Protein AF-A0A1L5BKT0-F1 (afdb_monomer_lite)

pLDDT: mean 72.19, std 13.29, range [43.94, 96.38]

Organism: Sphingobium indicum (strain DSM 16412 / CCM 7286 / MTCC 6364 / B90A) (NCBI:txid861109)

Foldseek 3Di:
DVVVVVVVCCVVVVVVVVVVVVVPDDPPPPPPPPPPPDPDDDDDDDPDDDDDDDDDDDDPDDPPPPDPDPCPPDPPDDVPPPDDDDDDDPDDDDDDDDDDDDDDD

Secondary structure (DSSP, 8-state):
-HHHHHHHHHHHHHHHHHHHHHHHSPP----------PPPPPP--PPPPPPPPPPPPPPTT---TTSPPTTTTS-SS-TTTTPPPPPP---PPP-----------

Radius of gyration: 37.85 Å; chains: 1; bounding box: 76×43×91 Å

Structure (mmCIF, N/CA/C/O backbone):
data_AF-A0A1L5BKT0-F1
#
_entry.id   AF-A0A1L5BKT0-F1
#
loop_
_atom_site.group_PDB
_atom_site.id
_atom_sit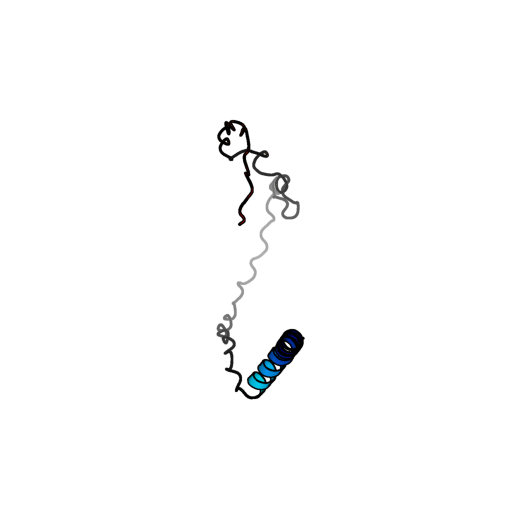e.type_symbol
_atom_site.label_atom_id
_atom_site.label_alt_id
_atom_site.label_comp_id
_atom_site.label_asym_id
_atom_site.label_entity_id
_atom_site.label_seq_id
_atom_site.pdbx_PDB_ins_code
_atom_site.Cartn_x
_atom_site.Cartn_y
_atom_site.Cartn_z
_atom_site.occupancy
_atom_site.B_iso_or_equiv
_atom_site.auth_seq_id
_atom_site.auth_comp_id
_atom_site.auth_asym_id
_atom_site.auth_atom_id
_atom_site.pdbx_PDB_model_num
ATOM 1 N N . MET A 1 1 ? 27.710 -4.268 -25.164 1.00 63.97 1 MET A N 1
ATOM 2 C CA . MET A 1 1 ? 26.720 -5.039 -24.367 1.00 63.97 1 MET A CA 1
ATOM 3 C C . MET A 1 1 ? 27.036 -5.106 -22.867 1.00 63.97 1 MET A C 1
ATOM 5 O O . MET A 1 1 ? 26.149 -5.462 -22.102 1.00 63.97 1 MET A O 1
ATOM 9 N N . ILE A 1 2 ? 28.246 -4.730 -22.425 1.00 74.00 2 ILE A N 1
ATOM 10 C CA . ILE A 1 2 ? 28.692 -4.874 -21.028 1.00 74.00 2 ILE A CA 1
ATOM 11 C C . ILE A 1 2 ? 27.825 -4.112 -20.009 1.00 74.00 2 ILE A C 1
ATOM 13 O O . ILE A 1 2 ? 27.536 -4.642 -18.945 1.00 74.00 2 ILE A O 1
ATOM 17 N N . TYR A 1 3 ? 27.306 -2.931 -20.366 1.00 78.94 3 TYR A N 1
ATOM 18 C CA . TYR A 1 3 ? 26.448 -2.129 -19.483 1.00 78.94 3 TYR A CA 1
ATOM 19 C C . TYR A 1 3 ? 25.116 -2.814 -19.147 1.00 78.94 3 TYR A C 1
ATOM 21 O O . TYR A 1 3 ? 24.628 -2.693 -18.029 1.00 78.94 3 TYR A O 1
ATOM 29 N N . LYS A 1 4 ? 24.551 -3.589 -20.085 1.00 81.44 4 LYS A N 1
ATOM 30 C CA . LYS A 1 4 ? 23.319 -4.362 -19.849 1.00 81.44 4 LYS A CA 1
ATOM 31 C C . LYS A 1 4 ? 23.575 -5.549 -18.920 1.00 81.44 4 LYS A C 1
ATOM 33 O O . LYS A 1 4 ? 22.756 -5.823 -18.053 1.00 81.44 4 LYS A O 1
ATOM 38 N N . ALA A 1 5 ? 24.714 -6.223 -19.087 1.00 88.69 5 ALA A N 1
ATOM 39 C CA . ALA A 1 5 ? 25.118 -7.318 -18.209 1.00 88.69 5 ALA A CA 1
ATOM 40 C C . ALA A 1 5 ? 25.414 -6.810 -16.792 1.00 88.69 5 ALA A C 1
ATOM 42 O O . ALA A 1 5 ? 24.928 -7.387 -15.827 1.00 88.69 5 ALA A O 1
ATOM 43 N N . PHE A 1 6 ? 26.127 -5.689 -16.671 1.00 90.12 6 PHE A N 1
ATOM 44 C CA . PHE A 1 6 ? 26.378 -5.036 -15.390 1.00 90.12 6 PHE A CA 1
ATOM 45 C C . PHE A 1 6 ? 25.070 -4.660 -14.686 1.00 90.12 6 PHE A C 1
ATOM 47 O O . PHE A 1 6 ? 24.867 -5.052 -13.543 1.00 90.12 6 PHE A O 1
ATOM 54 N N . ALA A 1 7 ? 24.144 -4.000 -15.391 1.00 93.56 7 ALA A N 1
ATOM 55 C CA . ALA A 1 7 ? 22.845 -3.639 -14.832 1.00 93.56 7 ALA A CA 1
ATOM 56 C C . ALA A 1 7 ? 22.057 -4.868 -14.353 1.00 93.56 7 ALA A C 1
ATOM 58 O O . ALA A 1 7 ? 21.530 -4.855 -13.244 1.00 93.56 7 ALA A O 1
ATOM 59 N N . ALA A 1 8 ? 22.018 -5.944 -15.146 1.00 94.25 8 ALA A N 1
ATOM 60 C CA . ALA A 1 8 ? 21.340 -7.181 -14.764 1.00 94.25 8 ALA A CA 1
ATOM 61 C C . ALA A 1 8 ? 21.977 -7.829 -13.524 1.00 94.25 8 ALA A C 1
ATOM 63 O O . ALA A 1 8 ? 21.267 -8.234 -12.605 1.00 94.25 8 ALA A O 1
ATOM 64 N N . VAL A 1 9 ? 23.311 -7.878 -13.464 1.00 95.56 9 VAL A N 1
ATOM 65 C CA . VAL A 1 9 ? 24.040 -8.421 -12.312 1.00 95.56 9 VAL A CA 1
ATOM 66 C C . VAL A 1 9 ? 23.785 -7.580 -11.067 1.00 95.56 9 VAL A C 1
ATOM 68 O O . VAL A 1 9 ? 23.493 -8.148 -10.021 1.00 95.56 9 VAL A O 1
ATOM 71 N N . THR A 1 10 ? 23.824 -6.250 -11.157 1.00 94.50 10 THR A N 1
ATOM 72 C CA . THR A 1 10 ? 23.533 -5.372 -10.016 1.00 94.50 10 THR A CA 1
ATOM 73 C C . THR A 1 10 ? 22.094 -5.530 -9.538 1.00 94.50 10 THR A C 1
ATOM 75 O O . THR A 1 10 ? 21.876 -5.618 -8.333 1.00 94.50 10 THR A O 1
ATOM 78 N N . LEU A 1 11 ? 21.121 -5.626 -10.451 1.00 96.38 11 LEU A N 1
ATOM 79 C CA . LEU A 1 11 ? 19.712 -5.796 -10.087 1.00 96.38 11 LEU A CA 1
ATOM 80 C C . LEU A 1 11 ? 19.488 -7.101 -9.302 1.00 96.38 11 LEU A C 1
ATOM 82 O O . LEU A 1 11 ? 18.748 -7.119 -8.324 1.00 96.38 11 LEU A O 1
ATOM 86 N N . ILE A 1 12 ? 20.164 -8.182 -9.702 1.00 95.25 12 ILE A N 1
ATOM 87 C CA . ILE A 1 12 ? 20.048 -9.492 -9.046 1.00 95.25 12 ILE A CA 1
ATOM 88 C C . ILE A 1 12 ? 20.879 -9.550 -7.755 1.00 95.25 12 ILE A C 1
ATOM 90 O O . ILE A 1 12 ? 20.416 -10.069 -6.742 1.00 95.25 12 ILE A O 1
ATOM 94 N N . ALA A 1 13 ? 22.103 -9.021 -7.763 1.00 95.62 13 ALA A N 1
ATOM 95 C CA . ALA A 1 13 ? 23.023 -9.111 -6.632 1.00 95.62 13 ALA A CA 1
ATOM 96 C C . ALA A 1 13 ? 22.638 -8.174 -5.480 1.00 95.62 13 ALA A C 1
ATOM 98 O O . ALA A 1 13 ? 22.817 -8.540 -4.321 1.00 95.62 13 ALA A O 1
ATOM 99 N N . ALA A 1 14 ? 22.082 -6.992 -5.767 1.00 95.88 14 ALA A N 1
ATOM 100 C CA . ALA A 1 14 ? 21.702 -6.010 -4.751 1.00 95.88 14 ALA A CA 1
ATOM 101 C C . ALA A 1 14 ? 20.818 -6.584 -3.620 1.00 95.88 14 ALA A C 1
ATOM 103 O O . ALA A 1 14 ? 21.210 -6.444 -2.459 1.00 95.88 14 ALA A O 1
ATOM 104 N N . PRO A 1 15 ? 19.684 -7.272 -3.882 1.00 93.25 15 PRO A N 1
ATOM 105 C CA . PRO A 1 15 ? 18.869 -7.849 -2.810 1.00 93.25 15 PRO A CA 1
ATOM 106 C C . PRO A 1 15 ? 19.604 -8.942 -2.017 1.00 93.25 15 PRO A C 1
ATOM 108 O O . PRO A 1 15 ? 19.432 -9.030 -0.801 1.00 93.25 15 PRO A O 1
ATOM 111 N N . VAL A 1 16 ? 20.468 -9.734 -2.664 1.00 95.19 16 VAL A N 1
ATOM 112 C CA . VAL A 1 16 ? 21.270 -10.775 -1.994 1.00 95.19 16 VAL A CA 1
ATOM 113 C C . VAL A 1 16 ? 22.298 -10.154 -1.047 1.00 95.19 16 VAL A C 1
ATOM 115 O O . VAL A 1 16 ? 22.455 -10.622 0.082 1.00 95.19 16 VAL A O 1
ATOM 118 N N . ILE A 1 17 ? 22.958 -9.074 -1.480 1.00 93.88 17 ILE A N 1
ATOM 119 C CA . ILE A 1 17 ? 23.927 -8.318 -0.675 1.00 93.88 17 ILE A CA 1
ATOM 120 C C . ILE A 1 17 ? 23.230 -7.689 0.535 1.00 93.88 17 ILE A C 1
ATOM 122 O O . ILE A 1 17 ? 23.715 -7.808 1.656 1.00 93.88 17 ILE A O 1
ATOM 126 N N . VAL A 1 18 ? 22.062 -7.068 0.341 1.00 92.12 18 VAL A N 1
ATOM 127 C CA . VAL A 1 18 ? 21.282 -6.487 1.447 1.00 92.12 18 VAL A CA 1
ATOM 128 C C . VAL A 1 18 ? 20.914 -7.554 2.478 1.00 92.12 18 VAL A C 1
ATOM 130 O O . VAL A 1 18 ? 21.081 -7.329 3.677 1.00 92.12 18 VAL A O 1
ATOM 133 N N . LEU A 1 19 ? 20.463 -8.728 2.029 1.00 90.94 19 LEU A N 1
ATOM 134 C CA . LEU A 1 19 ? 20.070 -9.813 2.926 1.00 90.94 19 LEU A CA 1
ATOM 135 C C . LEU A 1 19 ? 21.261 -10.377 3.712 1.00 90.94 19 LEU A C 1
ATOM 137 O O . LEU A 1 19 ? 21.144 -10.626 4.911 1.00 90.94 19 LEU A O 1
ATOM 141 N N . THR A 1 20 ? 22.421 -10.530 3.069 1.00 91.25 20 THR A N 1
ATOM 142 C CA . THR A 1 20 ? 23.646 -10.967 3.757 1.00 91.25 20 THR A CA 1
ATOM 143 C C . THR A 1 20 ? 24.128 -9.922 4.758 1.00 91.25 20 THR A C 1
ATOM 145 O O . THR A 1 20 ? 24.404 -10.278 5.900 1.00 91.25 20 THR A O 1
ATOM 148 N N . VAL A 1 21 ? 24.145 -8.633 4.407 1.00 90.12 21 VAL A N 1
ATOM 149 C CA . VAL A 1 21 ? 24.521 -7.563 5.350 1.00 90.12 21 VAL A CA 1
ATOM 150 C C . VAL A 1 21 ? 23.578 -7.530 6.556 1.00 90.12 21 VAL A C 1
ATOM 152 O O . VAL A 1 21 ? 24.052 -7.470 7.687 1.00 90.12 21 VAL A O 1
ATOM 155 N N . GLN A 1 22 ? 22.262 -7.653 6.352 1.00 85.44 22 GLN A N 1
ATOM 156 C CA . GLN A 1 22 ? 21.292 -7.748 7.453 1.00 85.44 22 GLN A CA 1
ATOM 157 C C . GLN A 1 22 ? 21.424 -9.033 8.282 1.00 85.44 22 GLN A C 1
ATOM 159 O O . GLN A 1 22 ? 20.967 -9.065 9.422 1.00 85.44 22 GLN A O 1
ATOM 164 N N . SER A 1 23 ? 22.020 -10.091 7.727 1.00 82.00 23 SER A N 1
ATOM 165 C CA . SER A 1 23 ? 22.296 -11.329 8.461 1.00 82.00 23 SER A CA 1
ATOM 166 C C . SER A 1 23 ? 23.487 -11.192 9.408 1.00 82.00 23 SER A C 1
ATOM 168 O O . SER A 1 23 ? 23.519 -11.873 10.430 1.00 82.00 23 SER A O 1
ATOM 170 N N . PHE A 1 24 ? 24.466 -10.351 9.069 1.00 80.31 24 PHE A N 1
ATOM 171 C CA . PHE A 1 24 ? 25.634 -10.092 9.918 1.00 80.31 24 PHE A CA 1
ATOM 172 C C . PHE A 1 24 ? 25.448 -8.876 10.825 1.00 80.31 24 PHE A C 1
ATOM 174 O O . PHE A 1 24 ? 26.079 -8.793 11.878 1.00 80.31 24 PHE A O 1
ATOM 181 N N . ALA A 1 25 ? 24.584 -7.936 10.444 1.00 78.56 25 ALA A N 1
ATOM 182 C CA . ALA A 1 25 ? 24.221 -6.821 11.297 1.00 78.56 25 ALA A CA 1
ATOM 183 C C . ALA A 1 25 ? 23.340 -7.321 12.455 1.00 78.56 25 ALA A C 1
ATOM 185 O O . ALA A 1 25 ? 22.323 -7.978 12.211 1.00 78.56 25 ALA A O 1
ATOM 186 N N . PRO A 1 26 ? 23.671 -6.989 13.717 1.00 71.44 26 PRO A N 1
ATOM 187 C CA . PRO A 1 26 ? 22.746 -7.169 14.822 1.00 71.44 26 PRO A CA 1
ATOM 188 C C . PRO A 1 26 ? 21.440 -6.465 14.468 1.00 71.44 26 PRO A C 1
ATOM 190 O O . PRO A 1 26 ? 21.425 -5.258 14.213 1.00 71.44 26 PRO A O 1
ATOM 193 N N . ARG A 1 27 ? 20.341 -7.221 14.405 1.00 73.50 27 ARG A N 1
ATOM 194 C CA . ARG A 1 27 ? 19.024 -6.617 14.225 1.00 73.50 27 ARG A CA 1
ATOM 195 C C . ARG A 1 27 ? 18.836 -5.638 15.374 1.00 73.50 27 ARG A C 1
ATOM 197 O O . ARG A 1 27 ? 18.867 -6.049 16.531 1.00 73.50 27 ARG A O 1
ATOM 204 N N . ALA A 1 28 ? 18.660 -4.356 15.061 1.00 69.94 28 ALA A N 1
ATOM 205 C CA . ALA A 1 28 ? 18.150 -3.420 16.045 1.00 69.94 28 ALA A CA 1
ATOM 206 C C . ALA A 1 28 ? 16.829 -4.017 16.531 1.00 69.94 28 ALA A C 1
ATOM 208 O O . ALA A 1 28 ? 15.913 -4.210 15.728 1.00 69.94 28 ALA A O 1
ATOM 209 N N . SER A 1 29 ? 16.776 -4.411 17.804 1.00 65.31 29 SER A N 1
ATOM 210 C CA . SER A 1 29 ? 15.551 -4.884 18.428 1.00 65.31 29 SER A CA 1
ATOM 211 C C . SER A 1 29 ? 14.525 -3.783 18.240 1.00 65.31 29 SER A C 1
ATOM 213 O O . SER A 1 29 ? 14.584 -2.750 18.904 1.00 65.31 29 SER A O 1
ATOM 215 N N . HIS A 1 30 ? 13.614 -3.973 17.290 1.00 63.69 30 HIS A N 1
ATOM 216 C CA . HIS A 1 30 ? 12.419 -3.163 17.233 1.00 63.69 30 HIS A CA 1
ATOM 217 C C . HIS A 1 30 ? 11.683 -3.526 18.515 1.00 63.69 30 HIS A C 1
ATOM 219 O O . HIS A 1 30 ? 11.152 -4.631 18.633 1.00 63.69 30 HIS A O 1
ATOM 225 N N . ALA A 1 31 ? 11.782 -2.662 19.525 1.00 64.12 31 ALA A N 1
ATOM 226 C CA . ALA A 1 31 ? 11.019 -2.830 20.740 1.00 64.12 31 ALA A CA 1
ATOM 227 C C . ALA A 1 31 ? 9.557 -2.841 20.301 1.00 64.12 31 ALA A C 1
ATOM 229 O O . ALA A 1 31 ? 9.018 -1.817 19.886 1.00 64.12 31 ALA A O 1
ATOM 230 N N . VAL A 1 32 ? 8.938 -4.021 20.322 1.00 64.94 32 VAL A N 1
ATOM 231 C CA . VAL A 1 32 ? 7.485 -4.109 20.323 1.00 64.94 32 VAL A CA 1
ATOM 232 C C . VAL A 1 32 ? 7.070 -3.253 21.515 1.00 64.94 32 VAL A C 1
ATOM 234 O O . VAL A 1 32 ? 7.564 -3.523 22.616 1.00 64.94 32 VAL A O 1
ATOM 237 N N . PRO A 1 33 ? 6.271 -2.186 21.331 1.00 63.88 33 PRO A N 1
ATOM 238 C CA . PRO A 1 33 ? 5.782 -1.436 22.469 1.00 63.88 33 PRO A CA 1
ATOM 239 C C . PRO A 1 33 ? 5.068 -2.444 23.360 1.00 63.88 33 PRO A C 1
ATOM 241 O O . PRO A 1 33 ? 4.076 -3.050 22.956 1.00 63.88 33 PRO A O 1
ATOM 244 N N . THR A 1 34 ? 5.636 -2.689 24.541 1.00 63.75 34 THR A N 1
ATOM 245 C CA . THR A 1 34 ? 4.968 -3.502 25.545 1.00 63.75 34 THR A CA 1
ATOM 246 C C . THR A 1 34 ? 3.693 -2.734 25.857 1.00 63.75 34 THR A C 1
ATOM 248 O O . THR A 1 34 ? 3.739 -1.601 26.343 1.00 63.75 34 THR A O 1
ATOM 251 N N . ALA A 1 35 ? 2.546 -3.275 25.453 1.00 68.81 35 ALA A N 1
ATOM 252 C CA . ALA A 1 35 ? 1.285 -2.725 25.899 1.00 68.81 35 ALA A CA 1
ATOM 253 C C . ALA A 1 35 ? 1.319 -2.840 27.423 1.00 68.81 35 ALA A C 1
ATOM 255 O O . ALA A 1 35 ? 1.487 -3.938 27.957 1.00 68.81 35 ALA A O 1
ATOM 256 N N . ALA A 1 36 ? 1.253 -1.705 28.119 1.00 70.94 36 ALA A N 1
ATOM 257 C CA . ALA A 1 36 ? 1.115 -1.712 29.562 1.00 70.94 36 ALA A CA 1
ATOM 258 C C . ALA A 1 36 ? -0.089 -2.599 29.896 1.00 70.94 36 ALA A C 1
ATOM 260 O O . ALA A 1 36 ? -1.197 -2.349 29.419 1.00 70.94 36 ALA A O 1
ATOM 261 N N . VAL A 1 37 ? 0.142 -3.670 30.658 1.00 70.69 37 VAL A N 1
ATOM 262 C CA . VAL A 1 37 ? -0.944 -4.509 31.158 1.00 70.69 37 VAL A CA 1
ATOM 263 C C . VAL A 1 37 ? -1.782 -3.614 32.061 1.00 70.69 37 VAL A C 1
ATOM 265 O O . VAL A 1 37 ? -1.320 -3.181 33.116 1.00 70.69 37 VAL A O 1
ATOM 268 N N . ALA A 1 38 ? -2.988 -3.278 31.605 1.00 72.94 38 ALA A N 1
ATOM 269 C CA . ALA A 1 38 ? -3.943 -2.557 32.424 1.00 72.94 38 ALA A CA 1
ATOM 270 C C . ALA A 1 38 ? -4.222 -3.390 33.690 1.00 72.94 38 ALA A C 1
ATOM 272 O O . ALA A 1 38 ? -4.352 -4.615 33.587 1.00 72.94 38 ALA A O 1
ATOM 273 N N . PRO A 1 39 ? -4.285 -2.767 34.880 1.00 74.38 39 PRO A N 1
ATOM 274 C CA . PRO A 1 39 ? -4.615 -3.485 36.102 1.00 74.38 39 PRO A CA 1
ATOM 275 C C . PRO A 1 39 ? -5.953 -4.210 35.930 1.00 74.38 39 PRO A C 1
ATOM 277 O O . PRO A 1 39 ? -6.890 -3.671 35.337 1.00 74.38 39 PRO A O 1
ATOM 280 N N . ALA A 1 40 ? -6.018 -5.449 36.423 1.00 77.69 40 ALA A N 1
ATOM 281 C CA . ALA A 1 40 ? -7.226 -6.254 36.341 1.00 77.69 40 ALA A CA 1
ATOM 282 C C . ALA A 1 40 ? -8.402 -5.495 36.986 1.00 77.69 40 ALA A C 1
ATOM 284 O O . ALA A 1 40 ? -8.227 -4.911 38.062 1.00 77.69 40 ALA A O 1
ATOM 285 N N . PRO A 1 41 ? -9.587 -5.477 36.350 1.00 75.44 41 PRO A N 1
ATOM 286 C CA . PRO A 1 41 ? -10.753 -4.827 36.927 1.00 75.44 41 PRO A CA 1
ATOM 287 C C . PRO A 1 41 ? -11.093 -5.471 38.276 1.00 75.44 41 PRO A C 1
ATOM 289 O O . PRO A 1 41 ? -11.058 -6.694 38.423 1.00 75.44 41 PRO A O 1
ATOM 292 N N . ALA A 1 42 ? -11.396 -4.634 39.272 1.00 79.88 42 ALA A N 1
ATOM 293 C CA . ALA A 1 42 ? -11.814 -5.096 40.589 1.00 79.88 42 ALA A CA 1
ATOM 294 C C . ALA A 1 42 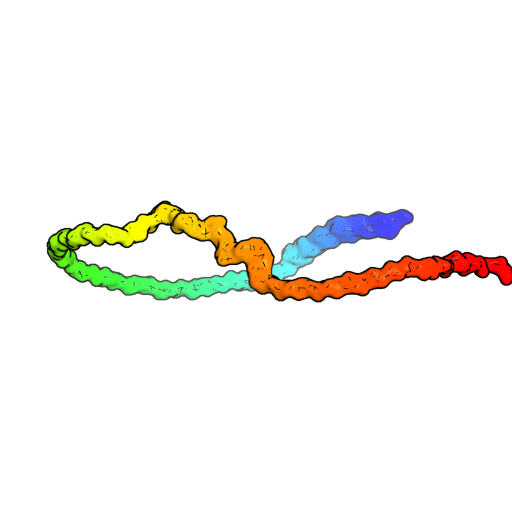? -13.092 -5.955 40.479 1.00 79.88 42 ALA A C 1
ATOM 296 O O . ALA A 1 42 ? -13.924 -5.683 39.605 1.00 79.88 42 ALA A O 1
ATOM 297 N N . PRO A 1 43 ? -13.284 -6.965 41.351 1.00 77.00 43 PRO A N 1
ATOM 298 C CA . PRO A 1 43 ? -14.504 -7.762 41.362 1.00 77.00 43 PRO A CA 1
ATOM 299 C C . PRO A 1 43 ? -15.727 -6.857 41.520 1.00 77.00 43 PRO A C 1
ATOM 301 O O . PRO A 1 43 ? -15.844 -6.115 42.496 1.00 77.00 43 PRO A O 1
ATOM 304 N N . VAL A 1 44 ? -16.638 -6.913 40.551 1.00 75.19 44 VAL A N 1
ATOM 305 C CA . VAL A 1 44 ? -17.903 -6.183 40.612 1.00 75.19 44 VAL A CA 1
ATOM 306 C C . VAL A 1 44 ? -18.829 -6.950 41.552 1.00 75.19 44 VAL A C 1
ATOM 308 O O . VAL A 1 44 ? -19.224 -8.076 41.258 1.00 75.19 44 VAL A O 1
ATOM 311 N N . VAL A 1 45 ? -19.167 -6.355 42.698 1.00 75.38 45 VAL A N 1
ATOM 312 C CA . VAL A 1 45 ? -20.241 -6.867 43.555 1.00 75.38 45 VAL A CA 1
ATOM 313 C C . VAL A 1 45 ? -21.557 -6.609 42.831 1.00 75.38 45 VAL A C 1
ATOM 315 O O . VAL A 1 45 ? -21.934 -5.462 42.598 1.00 75.38 45 VAL A O 1
ATOM 318 N N . MET A 1 46 ? -22.231 -7.686 42.437 1.00 73.25 46 MET A N 1
ATOM 319 C CA . MET A 1 46 ? -23.505 -7.618 41.735 1.00 73.25 46 MET A CA 1
ATOM 320 C C . MET A 1 46 ? -24.600 -7.178 42.723 1.00 73.25 46 MET A C 1
ATOM 322 O O . MET A 1 46 ? -24.715 -7.783 43.794 1.00 73.25 46 MET A O 1
ATOM 326 N N . PRO A 1 47 ? -25.391 -6.134 42.420 1.00 71.25 47 PRO A N 1
ATOM 327 C CA . PRO A 1 47 ? -26.569 -5.806 43.211 1.00 71.25 47 PRO A CA 1
ATOM 328 C C . PRO A 1 47 ? -27.521 -7.005 43.248 1.00 71.25 47 PRO A C 1
ATOM 330 O O . PRO A 1 47 ? -27.730 -7.656 42.225 1.00 71.25 47 PRO A O 1
ATOM 333 N N . ALA A 1 48 ? -28.079 -7.300 44.425 1.00 71.94 48 ALA A N 1
ATOM 334 C CA . ALA A 1 48 ? -29.083 -8.348 44.578 1.00 71.94 48 ALA A CA 1
ATOM 335 C C . ALA A 1 48 ? -30.246 -8.117 43.600 1.00 71.94 48 ALA A C 1
ATOM 337 O O . ALA A 1 48 ? -30.692 -6.981 43.422 1.00 71.94 48 ALA A O 1
ATOM 338 N N . GLU A 1 49 ? -30.714 -9.195 42.967 1.00 63.91 49 GLU A N 1
ATOM 339 C CA . GLU A 1 49 ? -31.777 -9.146 41.967 1.00 63.91 49 GLU A CA 1
ATOM 340 C C . GLU A 1 49 ? -33.034 -8.490 42.551 1.00 63.91 49 GLU A C 1
ATOM 342 O O . GLU A 1 49 ? -33.643 -8.982 43.503 1.00 63.91 49 GLU A O 1
ATOM 347 N N . ALA A 1 50 ? -33.421 -7.351 41.978 1.00 68.88 50 ALA A N 1
ATOM 348 C CA . ALA A 1 50 ? -34.724 -6.764 42.229 1.00 68.88 50 ALA A CA 1
ATOM 349 C C . ALA A 1 50 ? -35.788 -7.592 41.495 1.00 68.88 50 ALA A C 1
ATOM 351 O O . ALA A 1 50 ? -35.610 -7.959 40.333 1.00 68.88 50 ALA A O 1
ATOM 352 N N . MET A 1 51 ? -36.899 -7.874 42.182 1.00 69.75 51 MET A N 1
ATOM 353 C CA . MET A 1 51 ? -38.045 -8.594 41.620 1.00 69.75 51 MET A CA 1
ATOM 354 C C . MET A 1 51 ? -38.521 -7.962 40.299 1.00 69.75 51 MET A C 1
ATOM 356 O O . MET A 1 51 ? -38.491 -6.734 40.161 1.00 69.75 51 MET A O 1
ATOM 360 N N . PRO A 1 52 ? -38.990 -8.775 39.333 1.00 65.19 52 PRO A N 1
ATOM 361 C CA . PRO A 1 52 ? -39.357 -8.285 38.013 1.00 65.19 52 PRO A CA 1
ATOM 362 C C . PRO A 1 52 ? -40.497 -7.268 38.097 1.00 65.19 52 PRO A C 1
ATOM 364 O O . PRO A 1 52 ? -41.542 -7.510 38.701 1.00 65.19 52 PRO A O 1
ATOM 367 N N . SER A 1 53 ? -40.275 -6.118 37.465 1.00 70.25 53 SER A N 1
ATOM 368 C CA . SER A 1 53 ? -41.301 -5.095 37.272 1.00 70.25 53 SER A CA 1
ATOM 369 C C . SER A 1 53 ? -42.300 -5.539 36.191 1.00 70.25 53 SER A C 1
ATOM 371 O O . SER A 1 53 ? -41.904 -6.242 35.257 1.00 70.25 53 SER A O 1
ATOM 373 N N . PRO A 1 54 ? -43.586 -5.148 36.288 1.00 73.81 54 PRO A N 1
ATOM 374 C CA . PRO A 1 54 ? -44.597 -5.509 35.298 1.00 73.81 54 PRO A CA 1
ATOM 375 C C . PRO A 1 54 ? -44.251 -4.942 33.909 1.00 73.81 54 PRO A C 1
ATOM 377 O O . PRO A 1 54 ? -43.614 -3.888 33.817 1.00 73.81 54 PRO A O 1
ATOM 380 N N . PRO A 1 55 ? -44.658 -5.624 32.822 1.00 75.25 55 PRO A N 1
ATOM 381 C CA . PRO A 1 55 ? -44.272 -5.234 31.475 1.00 75.25 55 PRO A CA 1
ATOM 382 C C . PRO A 1 55 ? -44.883 -3.878 31.077 1.00 75.25 55 PRO A C 1
ATOM 384 O O . PRO A 1 55 ? -46.050 -3.614 31.387 1.00 75.25 55 PRO A O 1
ATOM 387 N N . PRO A 1 56 ? -44.125 -3.023 30.366 1.00 70.56 56 PRO A N 1
ATOM 388 C CA . PRO A 1 56 ? -44.640 -1.769 29.833 1.00 70.56 56 PRO A CA 1
ATOM 389 C C . PRO A 1 56 ? -45.594 -2.013 28.655 1.00 70.56 56 PRO A C 1
ATOM 391 O O . PRO A 1 56 ? -45.448 -2.969 27.892 1.00 70.56 56 PRO A O 1
ATOM 394 N N . ALA A 1 57 ? -46.577 -1.122 28.501 1.00 74.94 57 ALA A N 1
ATOM 395 C CA . ALA A 1 57 ? -47.523 -1.150 27.389 1.00 74.94 57 ALA A CA 1
ATOM 396 C C . ALA A 1 57 ? -46.807 -0.949 26.034 1.00 74.94 57 ALA A C 1
ATOM 398 O O . ALA A 1 57 ? -45.836 -0.188 25.968 1.00 74.94 57 ALA A O 1
ATOM 399 N N . PRO A 1 58 ? -47.271 -1.592 24.944 1.00 62.78 58 PRO A N 1
ATOM 400 C CA . PRO A 1 58 ? -46.610 -1.503 23.647 1.00 62.78 58 PRO A CA 1
ATOM 401 C C . PRO A 1 58 ? -46.671 -0.073 23.094 1.00 62.78 58 PRO A C 1
ATOM 403 O O . PRO A 1 58 ? -47.747 0.465 22.832 1.00 62.78 58 PRO A O 1
ATOM 406 N N . MET A 1 59 ? -45.500 0.537 22.891 1.00 62.59 59 MET A N 1
ATOM 407 C CA . MET A 1 59 ? -45.360 1.779 22.133 1.00 62.59 59 MET A CA 1
ATOM 408 C C . MET A 1 59 ? -45.332 1.453 20.639 1.00 62.59 59 MET A C 1
ATOM 410 O O . MET A 1 59 ? -44.442 0.755 20.155 1.00 62.59 59 MET A O 1
ATOM 414 N N . SER A 1 60 ? -46.310 1.969 19.899 1.00 59.88 60 SER A N 1
ATOM 415 C CA . SER A 1 60 ? -46.328 1.885 18.440 1.00 59.88 60 SER A CA 1
ATOM 416 C C . SER A 1 60 ? -45.267 2.836 17.880 1.00 59.88 60 SER A C 1
ATOM 418 O O . SER A 1 60 ? -45.445 4.050 17.937 1.00 59.88 60 SER A O 1
ATOM 420 N N . GLY A 1 61 ? -44.157 2.293 17.374 1.00 64.75 61 GLY A N 1
ATOM 421 C CA . GLY A 1 61 ? -43.093 3.084 16.740 1.00 64.75 61 GLY A CA 1
ATOM 422 C C . GLY A 1 61 ? -41.664 2.751 17.167 1.00 64.75 61 GLY A C 1
ATOM 423 O O . GLY A 1 61 ? -40.797 3.616 17.075 1.00 64.75 61 GLY A O 1
ATOM 424 N N . ALA A 1 62 ? -41.389 1.532 17.638 1.00 58.38 62 ALA A N 1
ATOM 425 C CA . ALA A 1 62 ? -40.008 1.083 17.768 1.00 58.38 62 ALA A CA 1
ATOM 426 C C . ALA A 1 62 ? -39.366 1.061 16.372 1.00 58.38 62 ALA A C 1
ATOM 428 O O . ALA A 1 62 ? -39.846 0.363 15.480 1.00 58.38 62 ALA A O 1
ATOM 429 N N . ALA A 1 63 ? -38.308 1.852 16.175 1.00 65.25 63 ALA A N 1
ATOM 430 C CA . ALA A 1 63 ? -37.429 1.681 15.030 1.00 65.25 63 ALA A CA 1
ATOM 431 C C . ALA A 1 63 ? -36.963 0.221 15.030 1.00 65.25 63 ALA A C 1
ATOM 433 O O . ALA A 1 63 ? -36.401 -0.249 16.019 1.00 65.25 63 ALA A O 1
ATOM 434 N N . ASP A 1 64 ? -37.269 -0.505 13.958 1.00 70.94 64 ASP A N 1
ATOM 435 C CA . ASP A 1 64 ? -36.887 -1.902 13.809 1.00 70.94 64 ASP A CA 1
ATOM 436 C C . ASP A 1 64 ? -35.374 -1.952 13.563 1.00 70.94 64 ASP A C 1
ATOM 438 O O . ASP A 1 64 ? -34.896 -1.785 12.437 1.00 70.94 64 ASP A O 1
ATOM 442 N N . PHE A 1 65 ? -34.607 -2.057 14.653 1.00 65.69 65 PHE A N 1
ATOM 443 C CA . PHE A 1 65 ? -33.148 -2.145 14.645 1.00 65.69 65 PHE A CA 1
ATOM 444 C C . PHE A 1 65 ? -32.733 -3.479 14.008 1.00 65.69 65 PHE A C 1
ATOM 446 O O . PHE A 1 65 ? -32.453 -4.463 14.687 1.00 65.69 65 PHE A O 1
ATOM 453 N N . GLY A 1 66 ? -32.736 -3.505 12.678 1.00 75.00 66 GLY A N 1
ATOM 454 C CA . GLY A 1 66 ? -32.482 -4.691 11.862 1.00 75.00 66 GLY A CA 1
ATOM 455 C C . GLY A 1 66 ? -32.918 -4.527 10.406 1.00 75.00 66 GLY A C 1
ATOM 456 O O . GLY A 1 66 ? -32.370 -5.197 9.532 1.00 75.00 66 GLY A O 1
ATOM 457 N N . GLN A 1 67 ? -33.841 -3.604 10.121 1.00 79.62 67 GLN A N 1
ATOM 458 C CA . GLN A 1 67 ? -34.197 -3.238 8.752 1.00 79.62 67 GLN A CA 1
ATOM 459 C C . GLN A 1 67 ? -33.344 -2.051 8.288 1.00 79.62 67 GLN A C 1
ATOM 461 O O . GLN A 1 67 ? -33.173 -1.086 9.040 1.00 79.62 67 GLN A O 1
ATOM 466 N N . PRO A 1 68 ? -32.784 -2.088 7.065 1.00 75.44 68 PRO A N 1
ATOM 467 C CA . PRO A 1 68 ? -32.067 -0.938 6.536 1.00 75.44 68 PRO A CA 1
ATOM 468 C C . PRO A 1 68 ? -33.008 0.271 6.487 1.00 75.44 68 PRO A C 1
ATOM 470 O O . PRO A 1 68 ? -34.163 0.155 6.074 1.00 75.44 68 PRO A O 1
ATOM 473 N N . MET A 1 69 ? -32.514 1.445 6.899 1.00 79.12 69 MET A N 1
ATOM 474 C 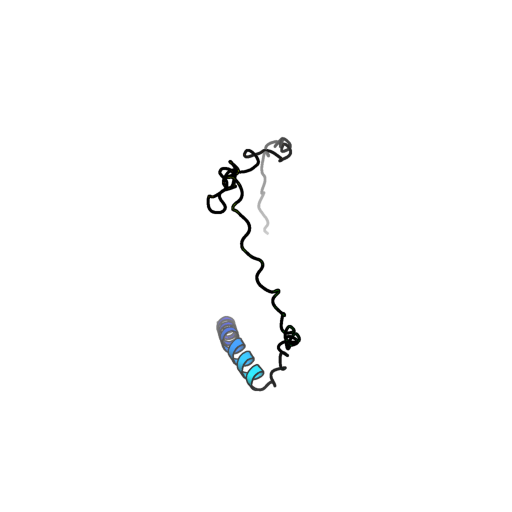CA . MET A 1 69 ? -33.280 2.685 6.769 1.00 79.12 69 MET A CA 1
ATOM 475 C C . MET A 1 69 ? -33.683 2.874 5.293 1.00 79.12 69 MET A C 1
ATOM 477 O O . MET A 1 69 ? -32.799 2.815 4.433 1.00 79.12 69 MET A O 1
ATOM 481 N N . PRO A 1 70 ? -34.967 3.146 4.978 1.00 75.69 70 PRO A N 1
ATOM 482 C CA . PRO A 1 70 ? -35.468 3.207 3.596 1.00 75.69 70 PRO A CA 1
ATOM 483 C C . PRO A 1 70 ? -34.717 4.192 2.687 1.00 75.69 70 PRO A C 1
ATOM 485 O O . PRO A 1 70 ? -34.687 4.044 1.466 1.00 75.69 70 PRO A O 1
ATOM 488 N N . GLU A 1 71 ? -34.078 5.191 3.294 1.00 75.00 71 GLU A N 1
ATOM 489 C CA . GLU A 1 71 ? -33.394 6.285 2.610 1.00 75.00 71 GLU A CA 1
ATOM 490 C C . GLU A 1 71 ? -31.862 6.137 2.582 1.00 75.00 71 GLU A C 1
ATOM 492 O O . GLU A 1 71 ? -31.183 6.968 1.987 1.00 75.00 71 GLU A O 1
ATOM 497 N N . ALA A 1 72 ? -31.289 5.071 3.160 1.00 77.81 72 ALA A N 1
ATOM 498 C CA . ALA A 1 72 ? -29.832 4.896 3.268 1.00 77.81 72 ALA A CA 1
ATOM 499 C C . ALA A 1 72 ? -29.105 4.690 1.920 1.00 77.81 72 ALA A C 1
ATOM 501 O O . ALA A 1 72 ? -27.879 4.741 1.869 1.00 77.81 72 AL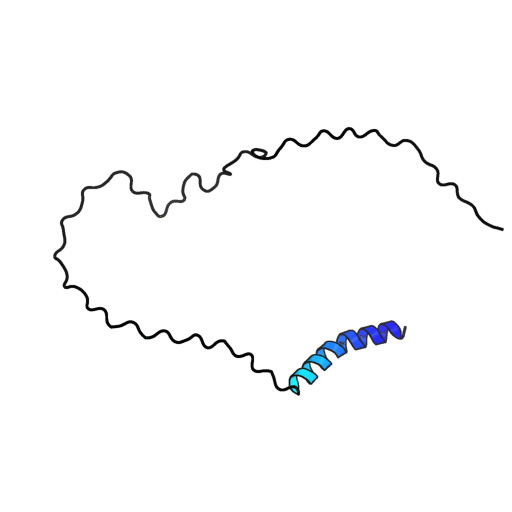A A O 1
ATOM 502 N N . GLY A 1 73 ? -29.843 4.444 0.834 1.00 75.56 73 GLY A N 1
ATOM 503 C CA . GLY A 1 73 ? -29.291 4.176 -0.498 1.00 75.56 73 GLY A CA 1
ATOM 504 C C . GLY A 1 73 ? -29.443 5.313 -1.508 1.00 75.56 73 GLY A C 1
ATOM 505 O O . GLY A 1 73 ? -29.071 5.134 -2.667 1.00 75.56 73 GLY A O 1
ATOM 506 N N . LYS A 1 74 ? -30.020 6.457 -1.122 1.00 79.62 74 LYS A N 1
ATOM 507 C CA . LYS A 1 74 ? -30.292 7.558 -2.056 1.00 79.62 74 LYS A CA 1
ATOM 508 C C . LYS A 1 74 ? -29.288 8.690 -1.827 1.00 79.62 74 LYS A C 1
ATOM 510 O O . LYS A 1 74 ? -29.065 9.072 -0.679 1.00 79.62 74 LYS A O 1
ATOM 515 N N . PRO A 1 75 ? -28.670 9.245 -2.884 1.00 75.44 75 PRO A N 1
ATOM 516 C CA . PRO A 1 75 ? -27.807 10.405 -2.723 1.00 75.44 75 PRO A CA 1
ATOM 517 C C . PRO A 1 75 ? -28.633 11.574 -2.170 1.00 75.44 75 PRO A C 1
ATOM 519 O O . PRO A 1 75 ? -29.713 11.871 -2.674 1.00 75.44 75 PRO A O 1
ATOM 522 N N . PHE A 1 76 ? -28.115 12.248 -1.140 1.00 73.50 76 PHE A N 1
ATOM 523 C CA . PHE A 1 76 ? -28.780 13.388 -0.487 1.00 73.50 76 PHE A CA 1
ATOM 524 C C . PHE A 1 76 ? -29.017 14.580 -1.426 1.00 73.50 76 PHE A C 1
ATOM 526 O O . PHE A 1 76 ? -29.797 15.476 -1.112 1.00 73.50 76 PHE A O 1
ATOM 533 N N . LEU A 1 77 ? -28.331 14.600 -2.567 1.00 73.25 77 LEU A N 1
ATOM 534 C CA . LEU A 1 77 ? -28.348 15.665 -3.553 1.00 73.25 77 LEU A CA 1
ATOM 535 C C . LEU A 1 77 ? -28.555 15.054 -4.942 1.00 73.25 77 LEU A C 1
ATOM 537 O O . LEU A 1 77 ? -27.962 14.026 -5.273 1.00 73.25 77 LEU A O 1
ATOM 541 N N . ALA A 1 78 ? -29.381 15.700 -5.768 1.00 78.44 78 ALA A N 1
ATOM 542 C CA . ALA A 1 78 ? -29.479 15.355 -7.181 1.00 78.44 78 ALA A CA 1
ATOM 543 C C . ALA A 1 78 ? -28.104 15.536 -7.858 1.00 78.44 78 ALA A C 1
ATOM 545 O O . ALA A 1 78 ? -27.359 16.441 -7.468 1.00 78.44 78 ALA A O 1
ATOM 546 N N . PRO A 1 79 ? -27.746 14.727 -8.871 1.00 73.19 79 PRO A N 1
ATOM 547 C CA . PRO A 1 79 ? -26.521 14.940 -9.637 1.00 73.19 79 PRO A CA 1
ATOM 548 C C . PRO A 1 79 ? -26.416 16.397 -10.116 1.00 73.19 79 PRO A C 1
ATOM 550 O O . PRO A 1 79 ? -27.303 16.891 -10.807 1.00 73.19 79 PRO A O 1
ATOM 553 N N . GLY A 1 80 ? -25.353 17.096 -9.706 1.00 74.94 80 GLY A N 1
ATOM 554 C CA . GLY A 1 80 ? -25.121 18.511 -10.027 1.00 74.94 80 GLY A CA 1
ATOM 555 C C . GLY A 1 80 ? -25.612 19.525 -8.985 1.00 74.94 80 GLY A C 1
ATOM 556 O O . GLY A 1 80 ? -25.289 20.705 -9.104 1.00 74.94 80 GLY A O 1
ATOM 557 N N . ALA A 1 81 ? -26.330 19.110 -7.938 1.00 80.12 81 ALA A N 1
ATOM 558 C CA . ALA A 1 81 ? -26.671 20.006 -6.836 1.00 80.12 81 ALA A CA 1
ATOM 559 C C . ALA A 1 81 ? -25.441 20.269 -5.944 1.00 80.12 81 ALA A C 1
ATOM 561 O O . ALA A 1 81 ? -24.770 19.342 -5.497 1.00 80.12 81 ALA A O 1
ATOM 562 N N . GLY A 1 82 ? -25.148 21.549 -5.690 1.00 71.56 82 GLY A N 1
ATOM 563 C CA . GLY A 1 82 ? -24.037 21.995 -4.837 1.00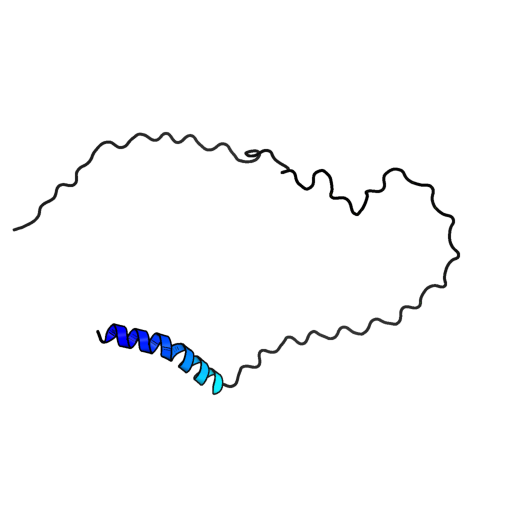 71.56 82 GLY A CA 1
ATOM 564 C C . GLY A 1 82 ? -22.738 22.348 -5.570 1.00 71.56 82 GLY A C 1
ATOM 565 O O . GLY A 1 82 ? -21.804 22.822 -4.927 1.00 71.56 82 GLY A O 1
ATOM 566 N N . LEU A 1 83 ? -22.671 22.174 -6.895 1.00 80.56 83 LEU A N 1
ATOM 567 C CA . LEU A 1 83 ? -21.542 22.653 -7.693 1.00 80.56 83 LEU A CA 1
ATOM 568 C C . LEU A 1 83 ? -21.831 24.064 -8.236 1.00 80.56 83 LEU A C 1
ATOM 570 O O . LEU A 1 83 ? -22.921 24.299 -8.762 1.00 80.56 83 LEU A O 1
ATOM 574 N N . PRO A 1 84 ? -20.887 25.016 -8.126 1.00 75.38 84 PRO A N 1
ATOM 575 C CA . PRO A 1 84 ? -21.016 26.311 -8.783 1.00 75.38 84 PRO A CA 1
ATOM 576 C C . PRO A 1 84 ? -21.056 26.131 -10.307 1.00 75.38 84 PRO A C 1
ATOM 578 O O . PRO A 1 84 ? -20.408 25.237 -10.853 1.00 75.38 84 PRO A O 1
ATOM 581 N N . ALA A 1 85 ? -21.813 26.986 -10.999 1.00 75.25 85 ALA A N 1
ATOM 582 C CA . ALA A 1 85 ? -21.878 26.965 -12.457 1.00 75.25 85 ALA A CA 1
ATOM 583 C C . ALA A 1 85 ? -20.477 27.174 -13.056 1.00 75.25 85 ALA A C 1
ATOM 585 O O . ALA A 1 85 ? -19.754 28.091 -12.660 1.00 75.25 85 ALA A O 1
ATOM 586 N N . ALA A 1 86 ? -20.092 26.320 -14.008 1.00 71.94 86 ALA A N 1
ATOM 587 C CA . ALA A 1 86 ? -18.823 26.469 -14.707 1.00 71.94 86 ALA A CA 1
ATOM 588 C C . ALA A 1 86 ? -18.841 27.749 -15.568 1.00 71.94 86 ALA A C 1
ATOM 590 O O . ALA A 1 86 ? -19.848 28.020 -16.230 1.00 71.94 86 ALA A O 1
ATOM 591 N N . PRO A 1 87 ? -17.754 28.540 -15.593 1.00 69.69 87 PRO A N 1
ATOM 592 C CA . PRO A 1 87 ? -17.664 29.701 -16.468 1.00 69.69 87 PRO A CA 1
ATOM 593 C C . PRO A 1 87 ? -17.649 29.263 -17.940 1.00 69.69 87 PRO A C 1
ATOM 595 O O . PRO A 1 87 ? -16.946 28.324 -18.319 1.00 69.69 87 PRO A O 1
ATOM 598 N N . ALA A 1 88 ? -18.428 29.954 -18.775 1.00 65.81 88 ALA A N 1
ATOM 599 C CA . ALA A 1 88 ? -18.475 29.706 -20.212 1.00 65.81 88 ALA A CA 1
ATOM 600 C C . ALA A 1 88 ? -17.099 29.982 -20.842 1.00 65.81 88 ALA A C 1
ATOM 602 O O . ALA A 1 88 ? -16.578 31.094 -20.768 1.00 65.81 88 ALA A O 1
ATOM 603 N N . SER A 1 89 ? -16.504 28.960 -21.460 1.00 61.69 89 SER A N 1
ATOM 604 C CA . SER A 1 89 ? -15.261 29.100 -22.219 1.00 61.69 89 SER A CA 1
ATOM 605 C C . SER A 1 89 ? -15.573 29.668 -23.603 1.00 61.69 89 SER A C 1
ATOM 607 O O . SER A 1 89 ? -16.044 28.941 -24.473 1.00 61.69 89 SER A O 1
ATOM 609 N N . ASN A 1 90 ? -15.296 30.954 -23.828 1.00 58.59 90 ASN A N 1
ATOM 610 C CA . ASN A 1 90 ? -15.184 31.486 -25.186 1.00 58.59 90 ASN A CA 1
ATOM 611 C C . ASN A 1 90 ? -13.840 31.031 -25.766 1.00 58.59 90 ASN A C 1
ATOM 613 O O . ASN A 1 90 ? -12.808 31.654 -25.529 1.00 58.59 90 ASN A O 1
ATOM 617 N N . VAL A 1 91 ? -13.854 29.924 -26.506 1.00 51.00 91 VAL A N 1
ATOM 618 C CA . VAL A 1 91 ? -12.716 29.490 -27.321 1.00 51.00 91 VAL A CA 1
ATOM 619 C C . VAL A 1 91 ? -12.828 30.179 -28.679 1.00 51.00 91 VAL A C 1
ATOM 621 O O . VAL A 1 91 ? -13.691 29.838 -29.483 1.00 51.00 91 VAL A O 1
ATOM 624 N N . THR A 1 92 ? -11.963 31.156 -28.941 1.00 57.09 92 THR A N 1
ATOM 625 C CA . THR A 1 92 ? -11.660 31.597 -30.309 1.00 57.09 92 THR A CA 1
ATOM 626 C C . THR A 1 92 ? -10.797 30.528 -30.993 1.00 57.09 92 THR A C 1
ATOM 628 O O . THR A 1 92 ? -9.761 30.168 -30.427 1.00 57.09 92 THR A O 1
ATOM 631 N N . PRO A 1 93 ? -11.189 29.998 -32.167 1.00 50.44 93 PRO A N 1
ATOM 632 C CA . PRO A 1 93 ? -10.385 29.029 -32.910 1.00 50.44 93 PRO A CA 1
ATOM 633 C C . PRO A 1 93 ? -9.062 29.636 -33.399 1.00 50.44 93 PRO A C 1
ATOM 635 O O . PRO A 1 93 ? -9.010 30.795 -33.799 1.00 50.44 93 PRO A O 1
ATOM 638 N N . VAL A 1 94 ? -8.004 28.827 -33.340 1.00 52.47 94 VAL A N 1
ATOM 639 C CA . VAL A 1 94 ? -6.651 29.097 -33.848 1.00 52.47 94 VAL A CA 1
ATOM 640 C C . VAL A 1 94 ? -6.639 28.952 -35.372 1.00 52.47 94 VAL A C 1
ATOM 642 O O . VAL A 1 94 ? -7.108 27.931 -35.869 1.00 52.47 94 VAL A O 1
ATOM 645 N N . GLU A 1 95 ? -6.056 29.918 -36.089 1.00 49.47 95 GLU A N 1
ATOM 646 C CA . GLU A 1 95 ? -5.807 29.841 -37.536 1.00 49.47 95 GLU A CA 1
ATOM 647 C C . GLU A 1 95 ? -4.300 30.018 -37.830 1.00 49.47 95 GLU A C 1
ATOM 649 O O . GLU A 1 95 ? -3.705 31.035 -37.477 1.00 49.47 95 GLU A O 1
ATOM 654 N N . ASP A 1 96 ? -3.730 28.951 -38.405 1.00 45.66 96 ASP A N 1
ATOM 655 C CA . ASP A 1 96 ? -2.538 28.824 -39.266 1.00 45.66 96 ASP A CA 1
ATOM 656 C C . ASP A 1 96 ? -1.144 29.265 -38.752 1.00 45.66 96 ASP A C 1
ATOM 658 O O . ASP A 1 96 ? -0.864 30.422 -38.472 1.00 45.66 96 ASP A O 1
ATOM 662 N N . ALA A 1 97 ? -0.213 28.342 -38.467 1.00 49.56 97 ALA A N 1
ATOM 663 C CA . ALA A 1 97 ? 0.579 27.498 -39.382 1.00 49.56 97 ALA A CA 1
ATOM 664 C C . ALA A 1 97 ? 1.772 28.225 -40.040 1.00 49.56 97 ALA A C 1
ATOM 666 O O . ALA A 1 97 ? 1.626 28.884 -41.060 1.00 49.56 97 ALA A O 1
ATOM 667 N N . GLN A 1 98 ? 2.987 27.990 -39.519 1.00 46.53 98 GLN A N 1
ATOM 668 C CA . GLN A 1 98 ? 4.191 27.906 -40.360 1.00 46.53 98 GLN A CA 1
ATOM 669 C C . GLN A 1 98 ? 5.353 27.195 -39.633 1.00 46.53 98 GLN A C 1
ATOM 671 O O . GLN A 1 98 ? 5.950 27.770 -38.723 1.00 46.53 98 GLN A O 1
ATOM 676 N N . PRO A 1 99 ? 5.730 25.965 -40.028 1.00 50.22 99 PRO A N 1
ATOM 677 C CA .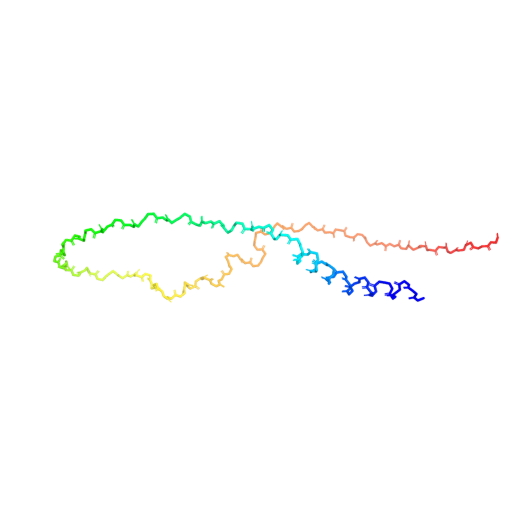 PRO A 1 99 ? 7.082 25.459 -39.862 1.00 50.22 99 PRO A CA 1
ATOM 678 C C . PRO A 1 99 ? 7.810 25.647 -41.198 1.00 50.22 99 PRO A C 1
ATOM 680 O O . PRO A 1 99 ? 7.502 24.973 -42.179 1.00 50.22 99 PRO A O 1
ATOM 683 N N . SER A 1 100 ? 8.748 26.587 -41.265 1.00 48.34 100 SER A N 1
ATOM 684 C CA . SER A 1 100 ? 9.647 26.694 -42.416 1.00 48.34 100 SER A CA 1
ATOM 685 C C . SER A 1 100 ? 11.006 26.133 -42.022 1.00 48.34 100 SER A C 1
ATOM 687 O O . SER A 1 100 ? 11.710 26.682 -41.180 1.00 48.34 100 SER A O 1
ATOM 689 N N . ASP A 1 101 ? 11.252 24.968 -42.606 1.00 49.88 101 ASP A N 1
ATOM 690 C CA . ASP A 1 101 ? 12.472 24.177 -42.669 1.00 49.88 101 ASP A CA 1
ATOM 691 C C . ASP A 1 101 ? 13.681 24.983 -43.200 1.00 49.88 101 ASP A C 1
ATOM 693 O O . ASP A 1 101 ? 13.514 26.071 -43.752 1.00 49.88 101 ASP A O 1
ATOM 697 N N . GLU A 1 102 ? 14.860 24.358 -43.124 1.00 44.31 102 GLU A N 1
ATOM 698 C CA . GLU A 1 102 ? 16.056 24.615 -43.948 1.00 44.31 102 GLU A CA 1
ATOM 699 C C . GLU A 1 102 ? 17.222 25.452 -43.356 1.00 44.31 102 GLU A C 1
ATOM 701 O O . GLU A 1 102 ? 17.356 26.657 -43.549 1.00 44.31 102 GLU A O 1
ATOM 706 N N . THR A 1 103 ? 18.180 24.731 -42.755 1.00 45.91 103 THR A N 1
ATOM 707 C CA . THR A 1 103 ? 19.633 24.995 -42.876 1.00 45.91 103 THR A CA 1
ATOM 708 C C . THR A 1 103 ? 20.243 23.701 -43.432 1.00 45.91 103 THR A C 1
ATOM 710 O O . THR A 1 103 ? 20.027 22.658 -42.806 1.00 45.91 103 THR A O 1
ATOM 713 N N . PRO A 1 104 ? 20.959 23.682 -44.581 1.00 53.12 104 PRO A N 1
ATOM 714 C CA . PRO A 1 104 ? 22.428 23.795 -44.515 1.00 53.12 104 PRO A CA 1
ATOM 715 C C . PRO A 1 104 ? 23.145 24.308 -45.790 1.00 53.12 104 PRO A C 1
ATOM 717 O O . PRO A 1 104 ? 22.817 23.902 -46.902 1.00 53.12 104 PRO A O 1
ATOM 720 N N . ARG A 1 105 ? 24.245 25.055 -45.618 1.00 43.94 105 ARG A N 1
ATOM 721 C CA . ARG A 1 105 ? 25.586 24.748 -46.170 1.00 43.94 105 ARG A CA 1
ATOM 722 C C . ARG A 1 105 ? 26.656 25.635 -45.548 1.00 43.94 105 ARG A C 1
ATOM 724 O O . ARG A 1 105 ? 26.385 26.838 -45.364 1.00 43.94 105 ARG A O 1
#

Sequence (105 aa):
MIYKAFAAVTLIAAPVIVLTVQSFAPRASHAVPTAAVAPAPAPVVMPAEAMPSPPPAPMSGAADFGQPMPEAGKPFLAPGAGLPAAPASNVTPVEDAQPSDETPR